Protein 4EO7 (pdb70)

B-factor: mean 15.21, std 8.87, range [3.71, 53.94]

Sequence (143 aa):
GGVVDMPERFDAFICYCPSSDIQFVQEMIRRQLEQTNYRLKLCVSDRDVLPGTCCVWSIASSELIEKRCRRMVVVVSDDYLQSKECDFQTKFALSLSSPGAHQKRLIIPIKYKAMKKKEFPSSILRFITVCDYTNPTKSSWFWTRLAKALSLLP

Solvent-accessible surface area: 8804 Å² total

Radius of gyration: 14.37 Å; Cα contacts (8 Å, |Δi|>4): 218; chains: 1; bounding box: 40×33×31 Å

GO terms:
  GO:0005515 protein binding (F, IPI)
  GO:0060090 molecular adaptor activity (F, IDA)
  GO:0034142 toll-like receptor 4 signaling pathway (P, IDA)
  GO:0034146 toll-like receptor 5 signaling pathway (P, IDA)
  GO:0034162 toll-like receptor 9 signaling pathway (P, IDA)
  GO:0005737 cytoplasm (C, IDA)
  GO:0005886 plasma membrane (C, IDA)
  GO:0009986 cell surface (C, IDA)
  GO:0038124 toll-like receptor TLR6:TLR2 signaling pathway (P, IDA)
  GO:0038172 interleukin-33-mediated signaling pathway (P, IDA)
  GO:0019897 extrinsic component of plasma membrane (C, IDA)
  GO:0031234 extrinsic component of cytoplasmic side of plasma membrane (C, IDA)
  GO:0035591 signaling adaptor activity (F, IDA)
  GO:0070498 interleukin-1-mediated signaling pathway (P, IDA)
  GO:0034158 toll-like receptor 8 signaling pathway (P, IDA)
  GO:0032731 positive regulation of interleukin-1 beta production (P, IDA)
  GO:0051607 defense response to virus (P, IDA)
  GO:0005634 nucleus (C, EXP)
  GO:0005737 cytoplasm (C, EXP)
  GO:1900227 positive regulation of NLRP3 inflammasome complex assembly (P, IMP)

Secondary structure (DSSP, 8-state):
---PPPSSEEEEEE--GGGHHHHHHHHHHHHTSSS---EEES-GGGSTTS--EE--GGGHHHHEEEEEEEE-TTGGGSHHHHHHHHHHHHSPTTHHHHHEEEEE-S--SSPPPGGGTTSPPEETT----TTHHHHHHHHHH--

Nearest PDB structures (foldseek):
  2js7-assembly1_A  TM=9.179E-01  e=2.836E-21  Homo sapiens
  7l6w-assembly1_A  TM=8.434E-01  e=1.854E-20  Homo sapiens
  2z5v-assembly1_A  TM=8.640E-01  e=4.590E-20  Homo sapiens
  8w8m-assembly1_G2  TM=8.302E-01  e=4.997E-17  Homo sapiens
  3ub3-assembly1_A-2  TM=7.192E-01  e=1.304E-05  Homo sapiens

Foldseek 3Di:
DDDDQDPAFLEEEQDDPVCVVVVLVLQVLLVPEPDDGAYEYCDCVSNPPGPYYHDDLVCHVVRYFAYEYEDAQVRVPDVSVVSVVVVLVVDDPPSNQRHYEYEYQDDHPDDDDPSCVPHDYLYCPPPVPPCSSNVVSVSSVDD

InterPro domains:
  IPR000157 Toll/interleukin-1 receptor homology (TIR) domain [PF13676] (164-278)
  IPR000157 Toll/interleukin-1 receptor homology (TIR) domain [PS50104] (159-293)
  IPR000157 Toll/interleukin-1 receptor homology (TIR) domain [SM00255] (160-296)
  IPR000488 Death domain [PF00531] (31-104)
  IPR000488 Death domain [PS50017] (32-109)
  IPR000488 Death domain [SM00005] (19-109)
  IPR011029 Death-like domain superfami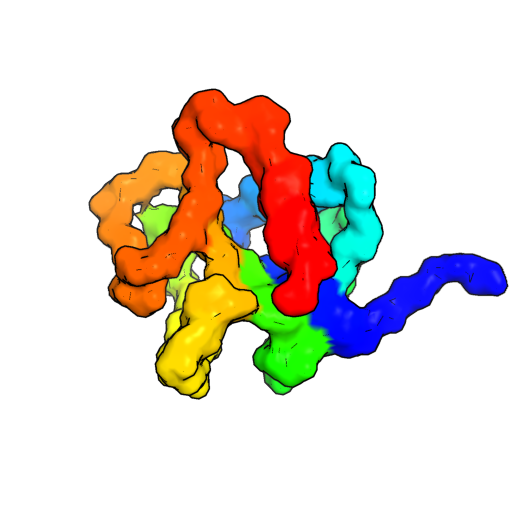ly [G3DSA:1.10.533.10] (19-127)
  IPR011029 Death-like domain superfamily [SSF47986] (7-122)
  IPR017281 Myeloid differentiation primary response protein MyD88 [PIRSF037756] (1-296)
  IPR017281 Myeloid differentiation primary response protein MyD88 [PTHR15079] (19-296)
  IPR034249 MyD88, death domain [cd08312] (29-106)
  IPR035897 Toll/interleukin-1 receptor homology (TIR) domain superfamily [G3DSA:3.40.50.10140] (160-295)
  IPR035897 Toll/interleukin-1 receptor homology (TIR) domain superfamily [SSF52200] (160-294)

Structure (mmCIF, N/CA/C/O backbone):
data_4EO7
#
_entry.id   4EO7
#
_cell.length_a   34.876
_cell.l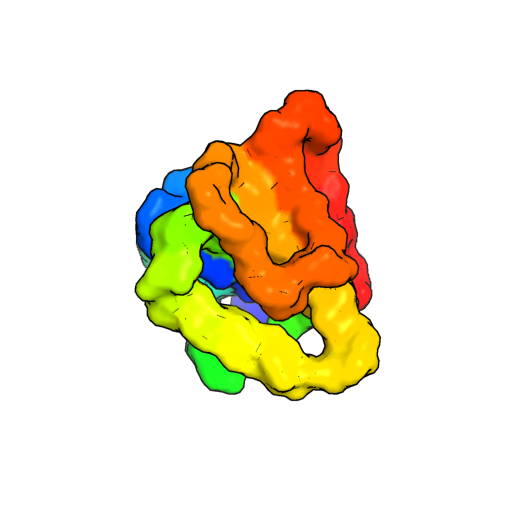ength_b   56.810
_cell.length_c   66.664
_cell.angle_alpha   90.00
_cell.angle_beta   90.00
_cell.angle_gamma   90.00
#
_symmetry.space_group_name_H-M   'P 21 21 21'
#
loop_
_entity.id
_entity.type
_entity.pdbx_description
1 polymer 'Myeloid differentiation primary response protein MyD88'
2 non-polymer 'MAGNESIUM ION'
3 water water
#
loop_
_atom_site.group_PDB
_atom_site.id
_atom_site.type_symbol
_atom_site.label_atom_id
_atom_site.label_alt_id
_atom_site.label_comp_id
_atom_site.label_asym_id
_atom_site.label_entity_id
_atom_site.label_seq_id
_atom_site.pdbx_PDB_ins_code
_atom_site.Cartn_x
_atom_site.Cartn_y
_atom_site.Cartn_z
_atom_site.occupancy
_atom_site.B_iso_or_equiv
_atom_site.auth_seq_id
_atom_site.auth_comp_id
_atom_site.auth_asym_id
_atom_site.auth_atom_id
_atom_site.pdbx_PDB_model_num
ATOM 1 N N . GLY A 1 1 ? -11.965 11.146 -4.091 0.45 15.35 153 GLY A N 1
ATOM 2 C CA . GLY A 1 1 ? -11.014 12.019 -3.433 1.00 26.82 153 GLY A CA 1
ATOM 3 C C . GLY A 1 1 ? -10.317 11.365 -2.257 0.71 21.13 153 GLY A C 1
ATOM 4 O O . GLY A 1 1 ? -10.725 10.296 -1.801 1.00 33.46 153 GLY A O 1
ATOM 5 N N . GLY A 1 2 ? -9.249 11.997 -1.780 0.66 15.38 154 GLY A N 1
ATOM 6 C CA . GLY A 1 2 ? -8.607 11.560 -0.556 0.59 12.94 154 GLY A CA 1
ATOM 7 C C . GLY A 1 2 ? -7.356 10.718 -0.661 0.91 17.71 154 GLY A C 1
ATOM 8 O O . GLY A 1 2 ? -6.774 10.555 -1.735 0.38 11.18 154 GLY A O 1
ATOM 9 N N . VAL A 1 3 ? -6.959 10.181 0.489 0.35 9.98 155 VAL A N 1
ATOM 10 C CA A VAL A 1 3 ? -5.734 9.401 0.635 0.80 26.19 155 VAL A CA 1
ATOM 11 C CA B VAL A 1 3 ? -5.745 9.392 0.591 0.20 17.91 155 VAL A CA 1
ATOM 12 C C . VAL A 1 3 ? -6.070 7.955 1.005 0.31 9.08 155 VAL A C 1
ATOM 13 O O . VAL A 1 3 ? -6.936 7.710 1.853 0.74 21.75 155 VAL A O 1
ATOM 20 N N . ASP A 1 4 ? -5.385 6.997 0.387 0.81 25.77 156 ASP A N 1
ATOM 21 C CA . ASP A 1 4 ? -5.668 5.585 0.642 1.00 21.04 156 ASP A CA 1
ATOM 22 C C . ASP A 1 4 ? -4.865 4.995 1.789 0.84 25.57 156 ASP A C 1
ATOM 23 O O . ASP A 1 4 ? -3.738 5.412 2.055 0.57 19.72 156 ASP A O 1
ATOM 28 N N . MET A 1 5 ? -5.457 4.012 2.461 1.00 24.16 157 MET A N 1
ATOM 29 C CA . MET A 1 5 ? -4.743 3.225 3.455 1.00 20.01 157 MET A CA 1
ATOM 30 C C . MET A 1 5 ? -4.121 2.006 2.776 1.00 23.61 157 MET A C 1
ATOM 31 O O . MET A 1 5 ? -4.831 1.177 2.208 0.64 15.80 157 MET A O 1
ATOM 36 N N . PRO A 1 6 ? -2.785 1.906 2.820 0.71 15.44 158 PRO A N 1
ATOM 37 C CA . PRO A 1 6 ? -2.028 0.841 2.150 1.00 16.29 158 PRO A CA 1
ATOM 38 C C . PRO A 1 6 ? -2.341 -0.569 2.643 0.49 10.66 158 PRO A C 1
ATOM 39 O O . PRO A 1 6 ? -2.703 -0.772 3.806 1.00 26.88 158 PRO A O 1
ATOM 43 N N . GLU A 1 7 ? -2.182 -1.526 1.733 1.00 21.72 159 GLU A N 1
ATOM 44 C CA . GLU A 1 7 ? -2.363 -2.943 2.007 1.00 36.27 159 GLU A CA 1
ATOM 45 C C . GLU A 1 7 ? -0.997 -3.568 2.225 0.29 16.13 159 GLU A C 1
ATOM 46 O O . GLU A 1 7 ? -0.847 -4.544 2.964 1.00 29.53 159 GLU A O 1
ATOM 52 N N . ARG A 1 8 ? -0.004 -2.996 1.550 1.00 19.38 160 ARG A N 1
ATOM 53 C CA . ARG A 1 8 ? 1.364 -3.483 1.598 1.00 18.64 160 ARG A CA 1
ATOM 54 C C . ARG A 1 8 ? 2.272 -2.307 1.899 1.00 14.56 160 ARG A C 1
ATOM 55 O O . ARG A 1 8 ? 2.003 -1.185 1.464 0.79 15.76 160 ARG A O 1
ATOM 63 N N . PHE A 1 9 ? 3.349 -2.563 2.632 1.00 10.18 161 PHE A N 1
ATOM 64 C CA . PHE A 1 9 ? 4.205 -1.486 3.108 1.00 10.04 161 PHE A CA 1
ATOM 65 C C . PHE A 1 9 ? 5.649 -1.653 2.685 0.80 9.12 161 PHE A C 1
ATOM 66 O O . PHE A 1 9 ? 6.146 -2.774 2.535 0.89 10.54 161 PHE A O 1
ATOM 74 N N . ASP A 1 10 ? 6.327 -0.525 2.513 1.00 8.60 162 ASP A N 1
ATOM 75 C CA . ASP A 1 10 ? 7.756 -0.541 2.267 1.00 7.96 162 ASP A CA 1
ATOM 76 C C . ASP A 1 10 ? 8.480 -1.101 3.487 1.00 7.44 162 ASP A C 1
ATOM 77 O O . ASP A 1 10 ? 9.367 -1.945 3.353 1.00 7.93 162 ASP A O 1
ATOM 82 N N . ALA A 1 11 ? 8.094 -0.653 4.679 1.00 6.59 163 ALA A N 1
ATOM 83 C CA . ALA A 1 11 ? 8.748 -1.141 5.892 1.00 8.52 163 ALA A CA 1
ATOM 84 C C . ALA A 1 11 ? 7.895 -1.043 7.144 1.00 7.83 163 ALA A C 1
ATOM 85 O O . ALA A 1 11 ? 7.057 -0.147 7.279 1.00 8.96 163 ALA A O 1
ATOM 87 N N . PHE A 1 12 ? 8.120 -1.999 8.043 1.00 7.23 164 PHE A N 1
ATOM 88 C CA . PHE A 1 12 ? 7.726 -1.910 9.440 1.00 6.11 164 PHE A CA 1
ATOM 89 C C . PHE A 1 12 ? 8.898 -1.303 10.212 1.00 6.35 164 PHE A C 1
ATOM 90 O O . PHE A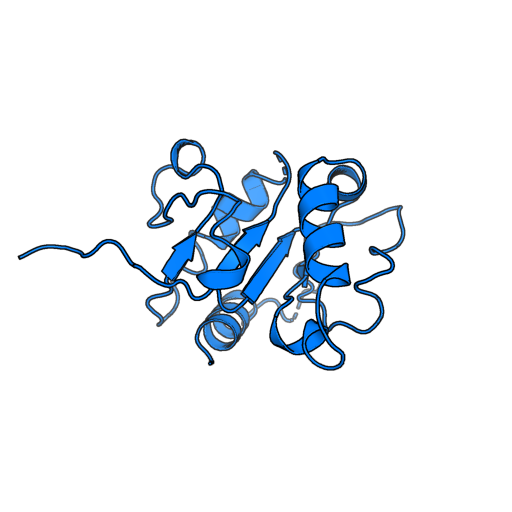 1 12 ? 10.061 -1.645 9.961 1.00 7.62 164 PHE A O 1
ATOM 98 N N . ILE A 1 13 ? 8.600 -0.403 11.142 1.00 6.51 165 ILE A N 1
ATOM 99 C CA . ILE A 1 13 ? 9.636 0.190 11.982 1.00 6.21 165 ILE A CA 1
ATOM 100 C C . ILE A 1 13 ? 9.567 -0.448 13.352 0.85 4.71 165 ILE A C 1
ATOM 101 O O . ILE A 1 13 ? 8.592 -0.266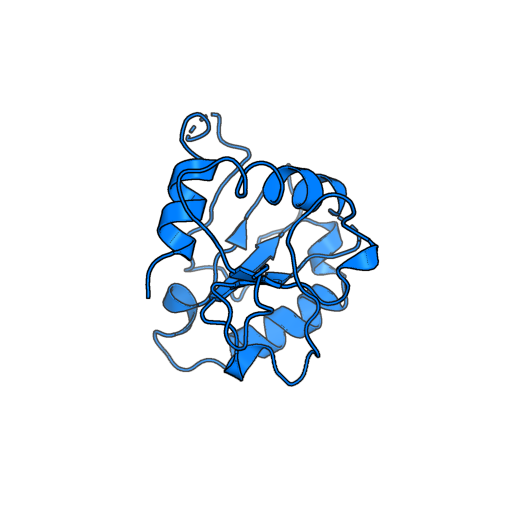 14.091 1.00 6.63 165 ILE A O 1
ATOM 106 N N . CYS A 1 14 ? 10.601 -1.219 13.672 1.00 6.19 166 CYS A N 1
ATOM 107 C CA . CYS A 1 14 ? 10.671 -1.930 14.938 1.00 5.05 166 CYS A CA 1
ATOM 108 C C . CYS A 1 14 ? 11.534 -1.156 15.921 1.00 5.31 166 CYS A C 1
ATOM 109 O O . CYS A 1 14 ? 12.706 -0.887 15.653 0.83 4.92 166 CYS A O 1
ATOM 112 N N . TYR A 1 15 ? 10.948 -0.789 17.053 1.00 5.20 167 TYR A N 1
ATOM 113 C CA . TYR A 1 15 ? 11.647 0.020 18.039 1.00 5.42 167 TYR A CA 1
ATOM 114 C C . TYR A 1 15 ? 11.022 -0.147 19.414 1.00 6.44 167 TYR A C 1
ATOM 115 O O . TYR A 1 15 ? 9.834 -0.454 19.523 1.00 7.17 167 TYR A O 1
ATOM 124 N N . CYS A 1 16 ? 11.812 0.065 20.459 1.00 7.85 168 CYS A N 1
ATOM 125 C CA . CYS A 1 16 ? 11.279 0.030 21.821 1.00 9.84 168 CYS A CA 1
ATOM 126 C C . CYS A 1 16 ? 10.956 1.456 22.271 1.00 9.58 168 CYS A C 1
ATOM 127 O O . CYS A 1 16 ? 11.494 2.423 21.718 1.00 7.95 168 CYS A O 1
ATOM 130 N N . PRO A 1 17 ? 10.050 1.607 23.250 1.00 7.70 169 PRO A N 1
ATOM 131 C CA . PRO A 1 17 ? 9.609 2.944 23.662 0.86 5.99 169 PRO A CA 1
ATOM 132 C C . PRO A 1 17 ? 10.738 3.889 24.081 0.86 6.91 169 PRO A C 1
ATOM 133 O O . PRO A 1 17 ? 10.601 5.099 23.891 0.83 7.20 169 PRO A O 1
ATOM 137 N N . SER A 1 18 ? 11.838 3.356 24.602 1.00 7.18 170 SER A N 1
ATOM 138 C CA B SER A 1 18 ? 12.986 4.175 24.997 0.41 16.78 170 SER A CA 1
ATOM 139 C CA C SER A 1 18 ? 12.967 4.192 25.004 0.59 6.62 170 SER A CA 1
ATOM 140 C C . SER A 1 18 ? 13.538 4.997 23.834 1.00 6.59 170 SER A C 1
ATOM 141 O O . SER A 1 18 ? 14.160 6.039 24.037 1.00 8.84 170 SER A O 1
ATOM 146 N N . ASP A 1 19 ? 13.327 4.505 22.617 1.00 5.84 171 ASP A N 1
ATOM 147 C CA . ASP A 1 19 ? 13.862 5.139 21.415 1.00 6.38 171 ASP A CA 1
ATOM 148 C C . ASP A 1 19 ? 12.818 5.872 20.580 0.76 4.32 171 ASP A C 1
ATOM 149 O O . ASP A 1 19 ? 13.059 6.180 19.413 1.00 5.77 171 ASP A O 1
ATOM 154 N N . ILE A 1 20 ? 11.674 6.184 21.180 0.89 4.57 172 ILE A N 1
ATOM 155 C CA . ILE A 1 20 ? 10.592 6.823 20.433 1.00 5.06 172 ILE A CA 1
ATOM 156 C C . ILE A 1 20 ? 10.965 8.194 19.861 0.81 4.22 172 ILE A C 1
ATOM 157 O O . ILE A 1 20 ? 10.520 8.539 18.763 1.00 6.10 172 ILE A O 1
ATOM 162 N N . GLN A 1 21 ? 11.781 8.970 20.575 1.00 6.15 173 GLN A N 1
ATOM 163 C CA . GLN A 1 21 ? 12.151 10.289 20.068 1.00 5.63 173 GLN A CA 1
ATOM 164 C C . GLN A 1 21 ? 12.950 10.171 18.774 1.00 6.30 173 GLN A C 1
ATOM 165 O O . GLN A 1 21 ? 12.739 10.949 17.842 1.00 6.15 173 GLN A O 1
ATOM 171 N N . PHE A 1 22 ? 13.833 9.183 18.677 1.00 5.43 174 PHE A N 1
ATOM 172 C CA . PHE A 1 22 ? 14.525 8.981 17.410 1.00 4.81 174 PHE A CA 1
ATOM 173 C C . PHE A 1 22 ? 13.550 8.642 16.282 1.00 4.64 174 PHE A C 1
ATOM 174 O O . PHE A 1 22 ? 13.672 9.153 15.165 1.00 6.58 174 PHE A O 1
ATOM 182 N N . VAL A 1 23 ? 12.596 7.765 16.571 1.00 6.31 175 VAL A N 1
ATOM 183 C CA . VAL A 1 23 ? 11.638 7.335 15.563 1.00 7.10 175 VAL A CA 1
ATOM 184 C C . VAL A 1 23 ? 10.777 8.511 15.097 0.84 4.31 175 VAL A C 1
ATOM 185 O O . VAL A 1 23 ? 10.482 8.648 13.912 1.00 6.66 175 VAL A O 1
ATOM 189 N N . GLN A 1 24 ? 10.404 9.383 16.027 1.00 5.77 176 GLN A N 1
ATOM 190 C CA . GLN A 1 24 ? 9.652 10.579 15.660 1.00 6.81 176 GLN A CA 1
ATOM 191 C C . GLN A 1 24 ? 10.447 11.478 14.710 1.00 6.94 176 GLN A C 1
ATOM 192 O O . GLN A 1 24 ? 9.897 11.985 13.725 1.00 7.99 176 GLN A O 1
ATOM 198 N N . GLU A 1 25 ? 11.732 11.655 14.995 1.00 5.80 177 GLU A N 1
ATOM 199 C CA . GLU A 1 25 ? 12.619 12.419 14.121 1.00 7.58 177 GLU A CA 1
ATOM 200 C C . GLU A 1 25 ? 12.764 11.744 12.763 1.00 5.85 177 GLU A C 1
ATOM 201 O O . GLU A 1 25 ? 12.661 12.399 11.725 1.00 7.58 177 GLU A O 1
ATOM 207 N N . MET A 1 26 ? 12.994 10.433 12.775 1.00 5.82 178 MET A N 1
ATOM 208 C CA . MET A 1 26 ? 13.146 9.668 11.544 1.00 4.95 178 MET A CA 1
ATOM 209 C C . MET A 1 26 ? 11.939 9.777 10.624 1.00 5.62 178 MET A C 1
ATOM 210 O O . MET A 1 26 ? 12.087 10.027 9.425 1.00 6.39 178 MET A O 1
ATOM 215 N N . ILE A 1 27 ? 10.747 9.582 11.178 1.00 7.52 179 ILE A N 1
ATOM 216 C CA . ILE A 1 27 ? 9.548 9.601 10.352 1.00 8.90 179 ILE A CA 1
ATOM 217 C C . ILE A 1 27 ? 9.331 10.963 9.720 0.91 6.69 179 ILE A C 1
ATOM 218 O O . ILE A 1 27 ? 9.003 11.060 8.537 1.00 9.48 179 ILE A O 1
ATOM 225 N N . ARG A 1 28 ? 9.518 12.029 10.488 1.00 7.41 180 ARG A N 1
ATOM 226 C CA A ARG A 1 28 ? 9.359 13.357 9.911 0.51 10.50 180 ARG A CA 1
ATOM 227 C CA B ARG A 1 28 ? 9.366 13.359 9.924 0.49 7.08 180 ARG A CA 1
ATOM 228 C C . ARG A 1 28 ? 10.373 13.595 8.801 1.00 8.58 180 ARG A C 1
ATOM 229 O O . ARG A 1 28 ? 10.026 14.117 7.743 1.00 11.46 180 ARG A O 1
ATOM 244 N N . GLN A 1 29 ? 11.622 13.202 9.035 1.00 7.66 181 GLN A N 1
ATOM 245 C CA . GLN A 1 29 ? 12.660 13.411 8.035 1.00 8.18 181 GLN A CA 1
ATOM 246 C C . GLN A 1 29 ? 12.417 12.595 6.769 1.00 7.83 181 GLN A C 1
ATOM 247 O O . GLN A 1 29 ? 12.624 13.087 5.663 0.90 9.14 181 GLN A O 1
ATOM 253 N N . LEU A 1 30 ? 11.955 11.360 6.933 1.00 8.58 182 LEU A N 1
ATOM 254 C CA . LEU A 1 30 ? 11.671 10.500 5.790 1.00 9.49 182 LEU A CA 1
ATOM 255 C C . LEU A 1 30 ? 10.490 11.033 4.992 1.00 11.83 182 LEU A C 1
ATOM 256 O O . LEU A 1 30 ? 10.442 10.898 3.771 1.00 11.35 182 LEU A O 1
ATOM 261 N N . GLU A 1 31 ? 9.536 11.644 5.688 1.00 10.63 183 GLU A N 1
ATOM 262 C CA . GLU A 1 31 ? 8.415 12.274 5.009 1.00 13.26 183 GLU A CA 1
ATOM 263 C C . GLU A 1 31 ? 8.854 13.535 4.260 1.00 13.93 183 GLU A C 1
ATOM 264 O O . GLU A 1 31 ? 8.198 13.945 3.309 1.00 25.69 183 GLU A O 1
ATOM 270 N N . GLN A 1 32 ? 9.982 14.121 4.658 1.00 10.34 184 GLN A N 1
ATOM 271 C CA . GLN A 1 32 ? 10.548 15.276 3.959 1.00 14.00 184 GLN A CA 1
ATOM 272 C C . GLN A 1 32 ? 11.653 14.860 2.991 1.00 20.04 184 GLN A C 1
ATOM 273 O O . GLN A 1 32 ? 12.697 15.514 2.901 1.00 24.50 184 GLN A O 1
ATOM 279 N N . THR A 1 33 ? 11.430 13.753 2.293 1.00 10.16 185 THR A N 1
ATOM 280 C CA . THR A 1 33 ? 12.265 13.366 1.165 1.00 10.51 185 THR A CA 1
ATOM 281 C C . THR A 1 33 ? 11.386 13.261 -0.081 1.00 10.96 185 THR A C 1
ATOM 282 O O . THR A 1 33 ? 10.155 13.290 0.012 1.00 9.72 185 THR A O 1
ATOM 286 N N . ASN A 1 34 ? 12.016 13.130 -1.243 1.00 10.06 186 ASN A N 1
ATOM 287 C CA . ASN A 1 34 ? 11.277 13.045 -2.502 1.00 8.30 186 ASN A CA 1
ATOM 288 C C . ASN A 1 34 ? 10.771 11.620 -2.765 0.85 6.55 186 ASN A C 1
ATOM 289 O O . ASN A 1 34 ? 10.982 11.059 -3.839 1.00 9.66 186 ASN A O 1
ATOM 294 N N . TYR A 1 35 ? 10.091 11.049 -1.769 0.78 7.27 187 TYR A N 1
ATOM 295 C CA . TYR A 1 35 ? 9.488 9.720 -1.865 1.00 10.94 187 TYR A CA 1
ATOM 296 C C . TYR A 1 35 ? 8.190 9.703 -1.070 0.88 10.04 187 TYR A C 1
ATOM 297 O O . TYR A 1 35 ? 8.047 10.456 -0.108 0.92 11.14 187 TYR A O 1
ATOM 306 N N . ARG A 1 36 ? 7.255 8.842 -1.464 1.00 10.11 188 ARG A N 1
ATOM 307 C CA . ARG A 1 36 ? 6.023 8.635 -0.699 1.00 11.49 188 ARG A CA 1
ATOM 308 C C . ARG A 1 36 ? 6.047 7.250 -0.068 1.00 12.36 188 ARG A C 1
ATOM 309 O O . ARG A 1 36 ? 5.382 6.319 -0.534 1.00 17.39 188 ARG A O 1
ATOM 317 N N . LEU A 1 37 ? 6.800 7.130 1.014 1.00 8.47 189 LEU A N 1
ATOM 318 C CA . LEU A 1 37 ? 6.994 5.839 1.658 1.00 6.88 189 LEU A CA 1
ATOM 319 C C . LEU A 1 37 ? 5.746 5.376 2.388 1.00 11.66 189 LEU A C 1
ATOM 320 O O . LEU A 1 37 ? 4.988 6.189 2.933 0.88 10.04 189 LEU A O 1
ATOM 325 N N . LYS A 1 38 ? 5.531 4.065 2.370 1.00 8.54 190 LYS A N 1
ATOM 326 C CA . LYS A 1 38 ? 4.435 3.449 3.094 1.00 8.81 190 LYS A CA 1
ATOM 327 C C . LYS A 1 38 ? 5.036 2.743 4.297 1.00 8.70 190 LYS A C 1
ATOM 328 O O . LYS A 1 38 ? 5.657 1.678 4.174 1.00 9.75 190 LYS A O 1
ATOM 334 N N . LEU A 1 39 ? 4.887 3.364 5.460 1.00 7.73 191 LEU A N 1
ATOM 335 C CA . LEU A 1 39 ? 5.549 2.892 6.667 1.00 7.48 191 LEU A CA 1
ATOM 336 C C . LEU A 1 39 ? 4.524 2.476 7.698 1.00 7.81 191 LEU A C 1
ATOM 337 O O . LEU A 1 39 ? 3.462 3.090 7.818 0.89 8.01 191 LEU A O 1
ATOM 342 N N . CYS A 1 40 ? 4.846 1.438 8.460 1.00 6.73 192 CYS A N 1
ATOM 343 C CA . CYS A 1 40 ? 3.944 1.007 9.514 1.00 7.25 192 CYS A CA 1
ATOM 344 C C . CYS A 1 40 ? 4.669 0.712 10.817 1.00 6.22 192 CYS A C 1
ATOM 345 O O . CYS A 1 40 ? 5.890 0.503 10.839 1.00 7.46 192 CYS A O 1
ATOM 348 N N . VAL A 1 41 ? 3.894 0.744 11.895 1.00 8.80 193 VAL A N 1
ATOM 349 C CA . VAL A 1 41 ? 4.367 0.476 13.246 1.00 9.54 193 VAL A CA 1
ATOM 350 C C . VAL A 1 41 ? 3.266 -0.290 13.968 0.86 7.52 193 VAL A C 1
ATOM 351 O O . VAL A 1 41 ? 2.152 -0.414 13.455 1.00 10.43 193 VAL A O 1
ATOM 355 N N . SER A 1 42 ? 3.556 -0.786 15.166 1.00 9.09 194 SER A N 1
ATOM 356 C CA . SER A 1 42 ? 2.537 -1.488 15.934 1.00 9.05 194 SER A CA 1
ATOM 357 C C . SER A 1 42 ? 1.385 -0.564 16.336 0.83 9.48 194 SER A C 1
ATOM 358 O O . SER A 1 42 ? 0.222 -0.979 16.355 0.91 14.54 194 SER A O 1
ATOM 361 N N . ASP A 1 43 ? 1.715 0.686 16.655 0.87 10.25 195 ASP A N 1
ATOM 362 C CA . ASP A 1 43 ? 0.726 1.643 17.143 1.00 12.87 195 ASP A CA 1
ATOM 363 C C . ASP A 1 43 ? 1.021 3.061 16.676 1.00 12.45 195 ASP A C 1
ATOM 364 O O . ASP A 1 43 ? 1.905 3.737 17.206 1.00 14.58 195 ASP A O 1
ATOM 369 N N . ARG A 1 44 ? 0.255 3.519 15.692 1.00 13.27 196 ARG A N 1
ATOM 370 C CA . ARG A 1 44 ? 0.472 4.834 15.111 0.86 12.31 196 ARG A CA 1
ATOM 371 C C . ARG A 1 44 ? 0.132 5.956 16.093 0.82 10.43 196 ARG A C 1
ATOM 372 O O . ARG A 1 44 ? 0.608 7.078 15.927 1.00 14.05 196 ARG A O 1
ATOM 380 N N . ASP A 1 45 ? -0.685 5.654 17.102 1.00 11.76 197 ASP A N 1
ATOM 381 C CA . ASP A 1 45 ? -1.199 6.680 18.013 0.88 13.76 197 ASP A CA 1
ATOM 382 C C . ASP A 1 45 ? -0.101 7.412 18.783 0.64 9.32 197 ASP A C 1
ATOM 383 O O . ASP A 1 45 ? -0.268 8.577 19.157 1.00 19.02 197 ASP A O 1
ATOM 388 N N . VAL A 1 46 ? 1.016 6.733 19.022 1.00 11.65 198 VAL A N 1
ATOM 389 C CA . VAL A 1 46 ? 2.103 7.340 19.788 1.00 13.01 198 VAL A CA 1
ATOM 390 C C . VAL A 1 46 ? 3.077 8.106 18.901 1.00 10.87 198 VAL A C 1
ATOM 391 O O . VAL A 1 46 ? 4.076 8.634 19.387 0.88 12.13 198 VAL A O 1
ATOM 395 N N . LEU A 1 47 ? 2.770 8.182 17.607 1.00 12.96 199 LEU A N 1
ATOM 396 C CA . LEU A 1 47 ? 3.563 8.977 16.670 1.00 10.45 199 LEU A CA 1
ATOM 397 C C . LEU A 1 47 ? 2.695 10.038 15.985 0.78 9.66 199 LEU A C 1
ATOM 398 O O . LEU A 1 47 ? 2.481 9.993 14.772 1.00 16.59 199 LEU A O 1
ATOM 403 N N . PRO A 1 48 ? 2.207 11.018 16.758 0.81 10.22 200 PRO A N 1
ATOM 404 C CA . PRO A 1 48 ? 1.282 12.003 16.184 1.00 15.44 200 PRO A CA 1
ATOM 405 C C . PRO A 1 48 ? 1.941 12.913 15.148 1.00 13.25 200 PRO A C 1
ATOM 406 O O . PRO A 1 48 ? 3.157 13.131 15.181 0.65 11.64 200 PRO A O 1
ATOM 410 N N . GLY A 1 49 ? 1.143 13.437 14.226 0.95 19.17 201 GLY A N 1
ATOM 411 C CA . GLY A 1 49 ? 1.666 14.334 13.213 0.76 16.70 201 GLY A CA 1
ATOM 412 C C . GLY A 1 49 ? 2.419 13.627 12.099 1.00 19.55 201 GLY A C 1
ATOM 413 O O . GLY A 1 49 ? 3.087 14.278 11.294 1.00 23.70 201 GLY A O 1
ATOM 414 N N . THR A 1 50 ? 2.323 12.300 12.052 1.00 15.42 202 THR A N 1
ATOM 415 C CA . THR A 1 50 ? 2.955 11.541 10.975 1.00 16.07 202 THR A CA 1
ATOM 416 C C . THR A 1 50 ? 1.948 10.753 10.146 1.00 16.18 202 THR A C 1
ATOM 417 O O . THR A 1 50 ? 0.786 10.601 10.530 1.00 25.08 202 THR A O 1
ATOM 421 N N A CYS A 1 51 ? 2.422 10.238 9.017 0.56 20.47 203 CYS A N 1
ATOM 422 N N B CYS A 1 51 ? 2.421 10.244 9.014 0.44 13.23 203 CYS A N 1
ATOM 423 C CA A CYS A 1 51 ? 1.593 9.515 8.064 0.56 25.27 203 CYS A CA 1
ATOM 424 C CA B CYS A 1 51 ? 1.593 9.515 8.061 0.44 22.40 203 CYS A CA 1
ATOM 425 C C A CYS A 1 51 ? 1.723 8.003 8.213 0.56 14.17 203 CYS A C 1
ATOM 426 C C B CYS A 1 51 ? 1.720 8.003 8.215 0.44 13.38 203 CYS A C 1
ATOM 427 O O A CYS A 1 51 ? 1.309 7.253 7.329 0.56 22.67 203 CYS A O 1
ATOM 428 O O B CYS A 1 51 ? 1.302 7.252 7.333 0.44 22.06 203 CYS A O 1
ATOM 433 N N . VAL A 1 52 ? 2.294 7.556 9.326 1.00 11.27 204 VAL A N 1
ATOM 434 C CA . VAL A 1 52 ? 2.486 6.118 9.545 1.00 11.61 204 VAL A CA 1
ATOM 435 C C . VAL A 1 52 ? 1.174 5.386 9.797 1.00 11.52 204 VAL A C 1
ATOM 436 O O . VAL A 1 52 ? 0.176 5.990 10.205 1.00 12.87 204 VAL A O 1
ATOM 440 N N . TRP A 1 53 ? 1.192 4.080 9.557 1.00 9.92 205 TRP A N 1
ATOM 441 C CA . TRP A 1 53 ? 0.008 3.243 9.699 1.00 10.57 205 TRP A CA 1
ATOM 442 C C . TRP A 1 53 ? 0.240 2.173 10.758 1.00 11.58 205 TRP A C 1
ATOM 443 O O . TRP A 1 53 ? 1.370 1.747 10.979 0.91 13.16 205 TRP A O 1
ATOM 454 N N . SER A 1 54 ? -0.823 1.743 11.424 1.00 13.64 206 SER A N 1
ATOM 455 C CA . SER A 1 54 ? -0.708 0.644 12.375 1.00 12.14 206 SER A CA 1
ATOM 456 C C . SER A 1 54 ? -0.800 -0.681 11.639 0.65 8.91 206 SER A C 1
ATOM 457 O O . SER A 1 54 ? -1.469 -0.778 10.609 1.00 17.33 206 SER A O 1
ATOM 460 N N . ILE A 1 55 ? -0.138 -1.703 12.168 1.00 11.75 207 ILE A N 1
ATOM 461 C CA . ILE A 1 55 ? -0.262 -3.041 11.600 0.97 12.01 207 ILE A CA 1
ATOM 462 C C . ILE A 1 55 ? -0.258 -4.114 12.687 1.00 10.37 207 ILE A C 1
ATOM 463 O O . ILE A 1 55 ? 0.487 -4.025 13.669 1.00 15.05 207 ILE A O 1
ATOM 468 N N . ALA A 1 56 ? -1.123 -5.110 12.522 1.00 17.64 208 ALA A N 1
ATOM 469 C CA . ALA A 1 56 ? -1.144 -6.268 13.408 1.00 23.68 208 ALA A CA 1
ATOM 470 C C . ALA A 1 56 ? 0.144 -7.063 13.227 1.00 14.88 208 ALA A C 1
ATOM 471 O O . ALA A 1 56 ? 0.614 -7.241 12.102 1.00 16.09 208 ALA A O 1
ATOM 473 N N . SER A 1 57 ? 0.699 -7.543 14.334 1.00 19.18 209 SER A N 1
ATOM 474 C CA A SER A 1 57 ? 1.976 -8.258 14.336 0.78 23.95 209 SER A CA 1
ATOM 475 C CA B SER A 1 57 ? 1.989 -8.224 14.302 0.22 14.50 209 SER A CA 1
ATOM 476 C C . SER A 1 57 ? 1.997 -9.445 13.380 1.00 17.62 209 SER A C 1
ATOM 477 O O . SER A 1 57 ? 2.983 -9.681 12.677 1.00 16.68 209 SER A O 1
ATOM 482 N N . GLU A 1 58 ? 0.901 -10.200 13.360 0.97 20.09 210 GLU A N 1
ATOM 483 C CA . GLU A 1 58 ? 0.833 -11.411 12.543 1.00 17.35 210 GLU A CA 1
ATOM 484 C C . GLU A 1 58 ? 0.869 -11.134 11.035 1.00 12.43 210 GLU A C 1
ATOM 485 O O . GLU A 1 58 ? 1.030 -12.059 10.241 0.86 15.02 210 GLU A O 1
ATOM 491 N N . LEU A 1 59 ? 0.728 -9.865 10.649 1.00 12.89 211 LEU A N 1
ATOM 492 C CA . LEU A 1 59 ? 0.692 -9.473 9.239 1.00 11.42 211 LEU A CA 1
ATOM 493 C C . LEU A 1 59 ? 2.013 -8.898 8.731 0.90 10.67 211 LEU A C 1
ATOM 494 O O . LEU A 1 59 ? 2.170 -8.663 7.533 0.75 10.89 211 LEU A O 1
ATOM 499 N N . ILE A 1 60 ? 2.952 -8.659 9.640 1.00 11.52 212 ILE A N 1
ATOM 500 C CA . ILE A 1 60 ? 4.174 -7.934 9.303 1.00 10.89 212 ILE A CA 1
ATOM 501 C C . ILE A 1 60 ? 5.036 -8.620 8.234 1.00 12.66 212 ILE A C 1
ATOM 502 O O . ILE A 1 60 ? 5.388 -7.993 7.234 0.84 12.59 212 ILE A O 1
ATOM 507 N N . GLU A 1 61 ? 5.367 -9.894 8.429 1.00 13.67 213 GLU A N 1
ATOM 508 C CA . GLU A 1 61 ? 6.220 -10.597 7.471 1.00 14.79 213 GLU A CA 1
ATOM 509 C C . GLU A 1 61 ? 5.566 -10.667 6.093 0.71 11.19 213 GLU A C 1
ATOM 510 O O . GLU A 1 61 ? 6.241 -10.544 5.072 1.00 14.61 213 GLU A O 1
ATOM 516 N N . LYS A 1 62 ? 4.252 -10.859 6.065 1.00 12.14 214 LYS A N 1
ATOM 517 C CA . LYS A 1 62 ? 3.543 -10.980 4.794 1.00 11.42 214 LYS A CA 1
ATOM 518 C C . LYS A 1 62 ? 3.342 -9.653 4.070 1.00 12.11 214 LYS A C 1
ATOM 519 O O . LYS A 1 62 ? 3.275 -9.628 2.842 0.91 19.36 214 LYS A O 1
ATOM 525 N N . ARG A 1 63 ? 3.238 -8.554 4.817 1.00 11.76 215 ARG A N 1
ATOM 526 C CA . ARG A 1 63 ? 2.820 -7.290 4.213 1.00 10.60 215 ARG A CA 1
ATOM 527 C C . ARG A 1 63 ? 3.908 -6.233 4.137 1.00 10.94 215 ARG A C 1
ATOM 528 O O . ARG A 1 63 ? 3.713 -5.204 3.495 0.87 10.44 215 ARG A O 1
ATOM 536 N N . CYS A 1 64 ? 5.050 -6.481 4.773 1.00 8.83 216 CYS A N 1
ATOM 537 C CA . CYS A 1 64 ? 6.137 -5.496 4.775 1.00 9.45 216 CYS A CA 1
ATOM 538 C C . CYS A 1 64 ? 7.355 -6.033 4.039 1.00 11.78 216 CYS A C 1
ATOM 539 O O . CYS A 1 64 ? 7.822 -7.143 4.311 1.00 13.15 216 CYS A O 1
ATOM 542 N N . ARG A 1 65 ? 7.878 -5.252 3.102 1.00 7.71 217 ARG A N 1
ATOM 543 C CA . ARG A 1 65 ? 9.038 -5.705 2.351 1.00 11.14 217 ARG A CA 1
ATOM 544 C C . ARG A 1 65 ? 10.265 -5.768 3.249 0.80 7.88 217 ARG A C 1
ATOM 545 O O . ARG A 1 65 ? 11.032 -6.731 3.197 1.00 12.07 217 ARG A O 1
ATOM 553 N N . ARG A 1 66 ? 10.433 -4.751 4.090 1.00 7.28 218 ARG A N 1
ATOM 554 C CA . ARG A 1 66 ? 11.591 -4.675 4.970 1.00 6.69 218 ARG A CA 1
ATOM 555 C C . ARG A 1 66 ? 11.216 -4.303 6.388 1.00 7.89 218 ARG A C 1
ATOM 556 O O . ARG A 1 66 ? 10.097 -3.851 6.655 1.00 8.49 218 ARG A O 1
ATOM 564 N N . MET A 1 67 ? 12.171 -4.490 7.289 0.76 5.25 219 MET A N 1
ATOM 565 C CA . MET A 1 67 ? 12.009 -4.064 8.663 1.00 5.93 219 MET A CA 1
ATOM 566 C C . MET A 1 67 ? 13.162 -3.142 9.018 1.00 5.46 219 MET A C 1
ATOM 567 O O . MET A 1 67 ? 14.335 -3.533 8.930 1.00 7.57 219 MET A O 1
ATOM 572 N N . VAL A 1 68 ? 12.826 -1.909 9.384 1.00 6.46 220 VAL A N 1
ATOM 573 C CA . VAL A 1 68 ? 13.785 -0.982 9.968 1.00 5.60 220 VAL A CA 1
ATOM 574 C C . VAL A 1 68 ? 13.906 -1.344 11.447 0.73 5.18 220 VAL A C 1
ATOM 575 O O . VAL A 1 68 ? 12.898 -1.524 12.141 0.82 7.41 220 VAL A O 1
ATOM 579 N N . VAL A 1 69 ? 15.137 -1.492 11.926 1.00 5.87 221 VAL A N 1
ATOM 580 C CA . VAL A 1 69 ? 15.357 -1.913 13.305 1.00 5.95 221 VAL A CA 1
ATOM 581 C C . VAL A 1 69 ? 16.142 -0.830 14.027 0.83 3.95 221 VAL A C 1
ATOM 582 O O . VAL A 1 69 ? 17.304 -0.575 13.694 0.79 3.71 221 VAL A O 1
ATOM 586 N N . VAL A 1 70 ? 15.513 -0.183 15.005 1.00 4.66 222 VAL A N 1
ATOM 587 C CA . VAL A 1 70 ? 16.196 0.860 15.764 1.00 5.65 222 VAL A CA 1
ATOM 588 C C . VAL A 1 70 ? 16.947 0.221 16.929 1.00 5.28 222 VAL A C 1
ATOM 589 O O . VAL A 1 70 ? 16.336 -0.282 17.880 1.00 6.39 222 VAL A O 1
ATOM 593 N N . VAL A 1 71 ? 18.276 0.223 16.839 1.00 4.53 223 VAL A N 1
ATOM 594 C CA . VAL A 1 71 ? 19.118 -0.473 17.808 1.00 5.33 223 VAL A CA 1
ATOM 595 C C . VAL A 1 71 ? 19.718 0.498 18.820 1.00 6.47 223 VAL A C 1
ATOM 596 O O . VAL A 1 71 ? 20.225 1.563 18.465 0.96 9.38 223 VAL A O 1
ATOM 600 N N . SER A 1 72 ? 19.647 0.101 20.085 1.00 5.87 224 SER A N 1
ATOM 601 C CA . SER A 1 72 ? 20.238 0.814 21.211 1.00 6.82 224 SER A CA 1
ATOM 602 C C . SER A 1 72 ? 20.462 -0.227 22.298 0.87 5.72 224 SER A C 1
ATOM 603 O O . SER A 1 72 ? 19.990 -1.369 22.184 0.85 5.72 224 SER A O 1
ATOM 606 N N . ASP A 1 73 ? 21.161 0.160 23.362 1.00 6.75 225 ASP A N 1
ATOM 607 C CA . ASP A 1 73 ? 21.334 -0.723 24.509 1.00 7.77 225 ASP A CA 1
ATOM 608 C C . ASP A 1 73 ? 19.970 -1.134 25.085 0.83 7.78 225 ASP A C 1
ATOM 609 O O . ASP A 1 73 ? 19.745 -2.309 25.385 1.00 9.23 225 ASP A O 1
ATOM 614 N N . ASP A 1 74 ? 19.058 -0.171 25.214 1.00 8.56 226 ASP A N 1
ATOM 615 C CA . ASP A 1 74 ? 17.731 -0.437 25.769 1.00 7.91 226 ASP A CA 1
ATOM 616 C C . ASP A 1 74 ? 16.956 -1.409 24.897 0.84 7.44 226 ASP A C 1
ATOM 617 O O . ASP A 1 74 ? 16.251 -2.280 25.402 0.81 8.43 226 ASP A O 1
ATOM 622 N N . TYR A 1 75 ? 17.085 -1.250 23.588 1.00 6.94 227 TYR A N 1
ATOM 623 C CA . TYR A 1 75 ? 16.412 -2.127 22.641 1.00 5.80 227 TYR A CA 1
ATOM 624 C C . TYR A 1 75 ? 16.738 -3.597 22.869 0.87 6.82 227 TYR A C 1
ATOM 625 O O . TYR A 1 75 ? 15.855 -4.443 22.758 1.00 8.06 227 TYR A O 1
ATOM 634 N N . LEU A 1 76 ? 17.993 -3.895 23.198 1.00 8.18 228 LEU A N 1
ATOM 635 C CA . LEU A 1 76 ? 18.424 -5.289 23.326 1.00 8.84 228 LEU A CA 1
ATOM 636 C C . LEU A 1 76 ? 17.659 -6.054 24.402 1.00 14.66 228 LEU A C 1
ATOM 637 O O . LEU A 1 76 ? 17.589 -7.281 24.353 1.00 18.51 228 LEU A O 1
ATOM 642 N N . GLN A 1 77 ? 17.069 -5.330 25.352 1.00 12.46 229 GLN A N 1
ATOM 643 C CA . GLN A 1 77 ? 16.337 -5.949 26.459 1.00 15.66 229 GLN A CA 1
ATOM 644 C C . GLN A 1 77 ? 14.830 -6.027 26.211 0.84 13.20 229 GLN A C 1
ATOM 645 O O . GLN A 1 77 ? 14.081 -6.566 27.031 0.65 13.01 229 GLN A O 1
ATOM 651 N N . SER A 1 78 ? 14.391 -5.515 25.068 1.00 12.64 230 SER A N 1
ATOM 652 C CA . SER A 1 78 ? 12.967 -5.276 24.841 1.00 9.07 230 SER A CA 1
ATOM 653 C C . SER A 1 78 ? 12.218 -6.432 24.180 0.80 8.87 230 SER A C 1
ATOM 654 O O . SER A 1 78 ? 12.809 -7.270 23.493 1.00 11.01 230 SER A O 1
ATOM 657 N N . LYS A 1 79 ? 10.903 -6.456 24.370 1.00 11.45 231 LYS A N 1
ATOM 658 C CA . LYS A 1 79 ? 10.071 -7.435 23.688 1.00 10.21 231 LYS A CA 1
ATOM 659 C C . LYS A 1 79 ? 10.063 -7.186 22.194 0.86 9.09 231 LYS A C 1
ATOM 660 O O . LYS A 1 79 ? 9.875 -8.108 21.405 0.89 9.25 231 LYS A O 1
ATOM 666 N N . GLU A 1 80 ? 10.264 -5.931 21.806 1.00 9.72 232 GLU A N 1
ATOM 667 C CA . GLU A 1 80 ? 10.320 -5.582 20.398 1.00 9.16 232 GLU A CA 1
ATOM 668 C C . GLU A 1 80 ? 11.521 -6.264 19.746 1.00 8.77 232 GLU A C 1
ATOM 669 O O . GLU A 1 80 ? 11.417 -6.799 18.642 1.00 9.03 232 GLU A O 1
ATOM 675 N N . CYS A 1 81 ? 12.648 -6.282 20.451 1.00 7.89 233 CYS A N 1
ATOM 676 C CA . CYS A 1 81 ? 13.822 -7.002 19.978 1.00 7.09 233 CYS A CA 1
ATOM 677 C C . CYS A 1 81 ? 13.542 -8.507 19.883 0.87 6.37 233 CYS A C 1
ATOM 678 O O . CYS A 1 81 ? 13.981 -9.163 18.932 1.00 8.21 233 CYS A O 1
ATOM 681 N N . ASP A 1 82 ? 12.818 -9.056 20.855 1.00 7.10 234 ASP A N 1
ATOM 682 C CA . ASP A 1 82 ? 12.449 -10.475 20.793 1.00 8.89 234 ASP A CA 1
ATOM 683 C C . ASP A 1 82 ? 11.663 -10.783 19.520 1.00 9.30 234 ASP A C 1
ATOM 684 O O . ASP A 1 82 ? 11.941 -11.769 18.831 1.00 8.57 234 ASP A O 1
ATOM 689 N N . PHE A 1 83 ? 10.685 -9.943 19.205 1.00 8.44 235 PHE A N 1
ATOM 690 C CA . PHE A 1 83 ? 9.920 -10.108 17.973 1.00 8.14 235 PHE A CA 1
ATOM 691 C C . PHE A 1 83 ? 10.809 -10.041 16.733 0.84 6.93 235 PHE A C 1
ATOM 692 O O . PHE A 1 83 ? 10.735 -10.896 15.850 1.00 7.83 235 PHE A O 1
ATOM 700 N N . GLN A 1 84 ? 11.650 -9.019 16.672 1.00 7.40 236 GLN A N 1
ATOM 701 C CA . GLN A 1 84 ? 12.499 -8.805 15.509 1.00 7.95 236 GLN A CA 1
ATOM 702 C C . GLN A 1 84 ? 13.551 -9.905 15.340 1.00 8.97 236 GLN A C 1
ATOM 703 O O . GLN A 1 84 ? 13.850 -10.332 14.219 1.00 7.50 236 GLN A O 1
ATOM 709 N N . THR A 1 85 ? 14.106 -10.366 16.455 1.00 7.09 237 THR A N 1
ATOM 710 C CA . THR A 1 85 ? 15.096 -11.432 16.417 1.00 8.86 237 THR A CA 1
ATOM 711 C C . THR A 1 85 ? 14.467 -12.728 15.916 1.00 9.24 237 THR A C 1
ATOM 712 O O . THR A 1 85 ? 15.055 -13.430 15.098 1.00 6.88 237 THR A O 1
ATOM 716 N N . LYS A 1 86 ? 13.269 -13.046 16.396 1.00 7.43 238 LYS A N 1
ATOM 717 C CA . LYS A 1 86 ? 12.569 -14.224 15.904 1.00 12.46 238 LYS A CA 1
ATOM 718 C C . LYS A 1 86 ? 12.265 -14.087 14.413 1.00 9.05 238 LYS A C 1
ATOM 719 O O . LYS A 1 86 ? 12.443 -15.036 13.657 1.00 9.81 238 LYS A O 1
ATOM 725 N N . PHE A 1 87 ? 11.825 -12.900 14.001 1.00 7.81 239 PHE A N 1
ATOM 726 C CA . PHE A 1 87 ? 11.575 -12.616 12.592 1.00 6.94 239 PHE A CA 1
ATOM 727 C C . PHE A 1 87 ? 12.836 -12.852 11.758 1.00 6.98 239 PHE A C 1
ATOM 728 O O . PHE A 1 87 ? 12.805 -13.547 10.731 1.00 8.30 239 PHE A O 1
ATOM 736 N N . ALA A 1 88 ? 13.953 -12.294 12.208 1.00 6.71 240 ALA A N 1
ATOM 737 C CA . ALA A 1 88 ? 15.202 -12.434 11.469 1.00 6.46 240 ALA A CA 1
ATOM 738 C C . ALA A 1 88 ? 15.635 -13.894 11.360 1.00 8.76 240 ALA A C 1
ATOM 739 O O . ALA A 1 88 ? 16.062 -14.339 10.299 1.00 9.90 240 ALA A O 1
ATOM 741 N N . LEU A 1 89 ? 15.496 -14.641 12.455 1.00 8.36 241 LEU A N 1
ATOM 742 C CA . LEU A 1 89 ? 15.868 -16.054 12.477 1.00 11.08 241 LEU A CA 1
ATOM 743 C C . LEU A 1 89 ? 14.946 -16.926 11.630 1.00 13.41 241 LEU A C 1
ATOM 744 O O . LEU A 1 89 ? 15.309 -18.049 11.282 1.00 13.78 241 LEU A O 1
ATOM 749 N N . SER A 1 90 ? 13.763 -16.415 11.295 1.00 8.90 242 SER A N 1
ATOM 750 C CA . SER A 1 90 ? 12.817 -17.152 10.455 1.00 9.00 242 SER A CA 1
ATOM 751 C C . SER A 1 90 ? 13.193 -17.103 8.973 1.00 10.53 242 SER A C 1
ATOM 752 O O . SER A 1 90 ? 12.672 -17.881 8.165 1.00 13.76 242 SER A O 1
ATOM 755 N N . LEU A 1 91 ? 14.098 -16.192 8.623 1.00 11.95 243 LEU A N 1
ATOM 756 C CA . LEU A 1 91 ? 14.409 -15.926 7.219 1.00 12.64 243 LEU A CA 1
ATOM 757 C C . LEU A 1 91 ? 15.353 -16.947 6.591 0.68 10.64 243 LEU A C 1
ATOM 758 O O . LEU A 1 91 ? 16.233 -17.505 7.253 0.99 15.94 243 LEU A O 1
ATOM 763 N N . SER A 1 92 ? 15.153 -17.175 5.300 1.00 13.41 244 SER A N 1
ATOM 764 C CA A SER A 1 92 ? 15.992 -18.096 4.543 0.51 12.97 244 SER A CA 1
ATOM 765 C CA B SER A 1 92 ? 15.984 -18.089 4.526 0.49 12.95 244 SER A CA 1
ATOM 766 C C . SER A 1 92 ? 17.318 -17.419 4.195 0.85 16.96 244 SER A C 1
ATOM 767 O O . SER A 1 92 ? 17.436 -16.197 4.292 1.00 18.63 244 SER A O 1
ATOM 772 N N . PRO A 1 93 ? 18.338 -18.214 3.814 1.00 14.33 245 PRO A N 1
ATOM 773 C CA . PRO A 1 93 ? 19.623 -17.603 3.454 0.70 16.92 245 PRO A CA 1
ATOM 774 C C . PRO A 1 93 ? 19.503 -16.567 2.337 0.69 14.41 245 PRO A C 1
ATOM 775 O O . PRO A 1 93 ? 18.838 -16.817 1.328 0.80 16.01 245 PRO A O 1
ATOM 779 N N . GLY A 1 94 ? 20.141 -15.415 2.525 1.00 17.65 246 GLY A N 1
ATOM 780 C CA . GLY A 1 94 ? 20.089 -14.341 1.549 0.93 19.71 246 GLY A CA 1
ATOM 781 C C . GLY A 1 94 ? 19.018 -13.308 1.846 0.86 15.61 246 GLY A C 1
ATOM 782 O O . GLY A 1 94 ? 19.110 -12.160 1.408 0.88 18.74 246 GLY A O 1
ATOM 783 N N . ALA A 1 95 ? 18.001 -13.711 2.600 1.00 14.15 247 ALA A N 1
ATOM 784 C CA . ALA A 1 95 ? 16.870 -12.835 2.895 0.82 12.61 247 ALA A CA 1
ATOM 785 C C . ALA A 1 95 ? 17.186 -11.780 3.949 0.92 12.95 247 ALA A C 1
ATOM 786 O O . ALA A 1 95 ? 16.547 -10.732 3.980 1.00 11.97 247 ALA A O 1
ATOM 788 N N . HIS A 1 96 ? 18.157 -12.051 4.818 1.00 13.36 248 HIS A N 1
ATOM 789 C CA . HIS A 1 96 ? 18.474 -11.118 5.895 1.00 12.23 248 HIS A CA 1
ATOM 790 C C . HIS A 1 96 ? 18.897 -9.737 5.387 1.00 14.29 248 HIS A C 1
ATOM 791 O O . HIS A 1 96 ? 18.377 -8.721 5.847 0.80 9.24 248 HIS A O 1
ATOM 798 N N . GLN A 1 97 ? 19.827 -9.690 4.440 1.00 17.13 249 GLN A N 1
ATOM 799 C CA . GLN A 1 97 ? 20.286 -8.401 3.926 1.00 13.32 249 GLN A CA 1
ATOM 800 C C . GLN A 1 97 ? 19.213 -7.725 3.079 0.78 15.53 249 GLN A C 1
ATOM 801 O O . GLN A 1 97 ? 19.173 -6.500 2.974 1.00 18.94 249 GLN A O 1
ATOM 807 N N . LYS A 1 98 ? 18.335 -8.527 2.485 1.00 14.74 250 LYS A N 1
ATOM 808 C CA . LYS A 1 98 ? 17.272 -7.983 1.642 1.00 16.16 250 LYS A CA 1
ATOM 809 C C . LYS A 1 98 ? 16.132 -7.376 2.454 0.78 11.35 250 LYS A C 1
ATOM 810 O O . LYS A 1 98 ? 15.398 -6.520 1.954 0.85 14.81 250 LYS A O 1
ATOM 816 N N . ARG A 1 99 ? 15.980 -7.806 3.702 1.00 9.50 251 ARG A N 1
ATOM 817 C CA . ARG A 1 99 ? 14.806 -7.399 4.475 1.00 8.82 251 ARG A CA 1
ATOM 818 C C . ARG A 1 99 ? 15.058 -6.640 5.777 1.00 10.88 251 ARG A C 1
ATOM 819 O O . ARG A 1 99 ? 14.113 -6.146 6.390 0.94 15.18 251 ARG A O 1
ATOM 827 N N . LEU A 1 100 ? 16.316 -6.535 6.195 1.00 7.64 252 LEU A N 1
ATOM 828 C CA . LEU A 1 100 ? 16.629 -5.856 7.451 1.00 7.56 252 LEU A CA 1
ATOM 829 C C . LEU A 1 100 ? 17.443 -4.586 7.237 1.00 8.70 252 LEU A C 1
ATOM 830 O O . LEU A 1 100 ? 18.442 -4.599 6.511 1.00 12.24 252 LEU A O 1
ATOM 835 N N A ILE A 1 101 ? 17.010 -3.498 7.870 0.83 7.41 253 ILE A N 1
ATOM 836 N N B ILE A 1 101 ? 17.002 -3.499 7.871 0.17 9.63 253 ILE A N 1
ATOM 837 C CA A ILE A 1 101 ? 17.747 -2.237 7.862 0.83 7.81 253 ILE A CA 1
ATOM 838 C CA B ILE A 1 101 ? 17.732 -2.233 7.877 0.17 8.02 253 ILE A CA 1
ATOM 839 C C A ILE A 1 101 ? 17.955 -1.760 9.292 0.83 6.33 253 ILE A C 1
ATOM 840 C C B ILE A 1 101 ? 17.948 -1.764 9.309 0.17 11.67 253 ILE A C 1
ATOM 841 O O A ILE A 1 101 ? 17.099 -1.064 9.844 0.83 6.39 253 ILE A O 1
ATOM 842 O O B ILE A 1 101 ? 17.100 -1.072 9.874 0.17 6.78 253 ILE A O 1
ATOM 851 N N . PRO A 1 102 ? 19.082 -2.143 9.909 1.00 6.25 254 PRO A N 1
ATOM 852 C CA . PRO A 1 102 ? 19.377 -1.691 11.275 1.00 6.53 254 PRO A CA 1
ATOM 853 C C . PRO A 1 102 ? 19.880 -0.254 11.274 1.00 6.17 254 PRO A C 1
ATOM 854 O O . PRO A 1 102 ? 20.604 0.161 10.358 1.00 8.26 254 PRO A O 1
ATOM 858 N N . ILE A 1 103 ? 19.480 0.502 12.291 1.00 5.85 255 ILE A N 1
ATOM 859 C CA . ILE A 1 103 ? 19.932 1.873 12.449 1.00 6.21 255 ILE A CA 1
ATOM 860 C C . ILE A 1 103 ? 20.502 2.055 13.850 1.00 7.74 255 ILE A C 1
ATOM 861 O O . ILE A 1 103 ? 19.883 1.645 14.833 1.00 8.96 255 ILE A O 1
ATOM 866 N N . LYS A 1 104 ? 21.689 2.651 13.935 1.00 6.63 256 LYS A N 1
ATOM 867 C CA . LYS A 1 104 ? 22.263 3.070 15.214 1.00 7.55 256 LYS A CA 1
ATOM 868 C C . LYS A 1 104 ? 22.192 4.597 15.277 1.00 7.15 256 LYS A C 1
ATOM 869 O O . LYS A 1 104 ? 22.520 5.264 14.291 0.84 7.70 256 LYS A O 1
ATOM 875 N N . TYR A 1 105 ? 21.786 5.160 16.416 1.00 6.86 257 TYR A N 1
ATOM 876 C CA . TYR A 1 105 ? 21.622 6.619 16.515 1.00 6.41 257 TYR A CA 1
ATOM 877 C C . TYR A 1 105 ? 22.306 7.288 17.712 1.00 7.31 257 TYR A C 1
ATOM 878 O O . TYR A 1 105 ? 22.380 8.519 17.784 1.00 7.33 257 TYR A O 1
ATOM 887 N N . LYS A 1 106 ? 22.815 6.484 18.634 1.00 7.16 258 LYS A N 1
ATOM 888 C CA . LYS A 1 106 ? 23.582 6.996 19.760 1.00 7.48 258 LYS A CA 1
ATOM 889 C C . LYS A 1 106 ? 24.548 5.909 20.218 0.71 4.30 258 LYS A C 1
ATOM 890 O O . LYS A 1 106 ? 24.457 4.765 19.769 1.00 8.50 258 LYS A O 1
ATOM 896 N N . ALA A 1 107 ? 25.477 6.273 21.097 1.00 8.32 259 ALA A N 1
ATOM 897 C CA . ALA A 1 107 ? 26.503 5.344 21.565 1.00 8.28 259 ALA A CA 1
ATOM 898 C C . ALA A 1 107 ? 25.885 4.124 22.231 0.74 7.26 259 ALA A C 1
ATOM 899 O O . ALA A 1 107 ? 24.807 4.207 22.830 1.00 8.83 259 ALA A O 1
ATOM 901 N N . MET A 1 108 ? 26.575 2.994 22.120 1.00 9.42 260 MET A N 1
ATOM 902 C CA . MET A 1 108 ? 26.139 1.760 22.771 1.00 8.72 260 MET A CA 1
ATOM 903 C C . MET A 1 108 ? 27.290 1.166 23.562 1.00 9.39 260 MET A C 1
ATOM 904 O O . MET A 1 108 ? 28.429 1.171 23.096 0.83 10.93 260 MET A O 1
ATOM 909 N N . LYS A 1 109 ? 26.997 0.662 24.757 1.00 10.34 261 LYS A N 1
ATOM 910 C CA . LYS A 1 109 ? 27.999 -0.052 25.538 1.00 11.48 261 LYS A CA 1
ATOM 911 C C . LYS A 1 109 ? 27.955 -1.540 25.210 0.79 9.70 261 LYS A C 1
ATOM 912 O O . LYS A 1 109 ? 28.918 -2.271 25.455 0.98 15.41 261 LYS A O 1
ATOM 918 N N . LYS A 1 110 ? 26.835 -1.980 24.642 1.00 9.77 262 LYS A N 1
ATOM 919 C CA A LYS A 1 110 ? 26.643 -3.379 24.287 0.52 16.90 262 LYS A CA 1
ATOM 920 C CA B LYS A 1 110 ? 26.656 -3.384 24.289 0.48 8.83 262 LYS A CA 1
ATOM 921 C C . LYS A 1 110 ? 26.974 -3.634 22.825 0.77 8.92 262 LYS A C 1
ATOM 922 O O . LYS A 1 110 ? 26.924 -2.723 21.997 0.81 11.02 262 LYS A O 1
ATOM 933 N N . GLU A 1 111 ? 27.286 -4.885 22.511 1.00 14.77 263 GLU A N 1
ATOM 934 C CA . GLU A 1 111 ? 27.552 -5.279 21.139 1.00 17.52 263 GLU A CA 1
ATOM 935 C C . GLU A 1 111 ? 26.248 -5.304 20.338 1.00 13.79 263 GLU A C 1
ATOM 936 O O . GLU A 1 111 ? 25.167 -5.550 20.886 1.00 14.26 263 GLU A O 1
ATOM 942 N N . PHE A 1 112 ? 26.349 -5.028 19.041 1.00 19.89 264 PHE A N 1
ATOM 943 C CA . PHE A 1 112 ? 25.198 -5.110 18.153 1.00 15.15 264 PHE A CA 1
ATOM 944 C C . PHE A 1 112 ? 24.639 -6.532 18.172 1.00 15.43 264 PHE A C 1
ATOM 945 O O . PHE A 1 112 ? 25.398 -7.480 18.365 1.00 15.96 264 PHE A O 1
ATOM 953 N N . PRO A 1 113 ? 23.311 -6.681 17.993 1.00 14.30 265 PRO A N 1
ATOM 954 C CA . PRO A 1 113 ? 22.644 -7.994 18.000 1.00 17.15 265 PRO A CA 1
ATOM 955 C C . PRO A 1 113 ? 23.343 -9.008 17.093 1.00 19.39 265 PRO A C 1
ATOM 956 O O . PRO A 1 113 ? 23.732 -8.656 15.979 1.00 13.74 265 PRO A O 1
ATOM 960 N N . SER A 1 114 ? 23.499 -10.234 17.588 1.00 11.39 266 SER A N 1
ATOM 961 C CA A SER A 1 114 ? 24.183 -11.297 16.859 0.41 11.10 266 SER A CA 1
ATOM 962 C CA B SER A 1 114 ? 24.181 -11.306 16.861 0.59 9.39 266 SER A CA 1
ATOM 963 C C . SER A 1 114 ? 23.681 -11.458 15.427 1.00 11.56 266 SER A C 1
ATOM 964 O O . SER A 1 114 ? 24.476 -11.546 14.489 1.00 10.60 266 SER A O 1
ATOM 969 N N . ILE A 1 115 ? 22.365 -11.487 15.257 1.00 11.23 267 ILE A N 1
ATOM 970 C CA . ILE A 1 115 ? 21.778 -11.756 13.948 1.00 12.45 267 ILE A CA 1
ATOM 971 C C . ILE A 1 115 ? 22.023 -10.629 12.928 1.00 10.18 267 ILE A C 1
ATOM 972 O O . ILE A 1 115 ? 21.828 -10.813 11.730 1.00 16.04 267 ILE A O 1
ATOM 977 N N . LEU A 1 116 ? 22.485 -9.475 13.399 1.00 9.75 268 LEU A N 1
ATOM 978 C CA . LEU A 1 116 ? 22.736 -8.353 12.503 0.77 9.66 268 LEU A CA 1
ATOM 979 C C . LEU A 1 116 ? 24.224 -8.196 12.155 0.74 9.81 268 LEU A C 1
ATOM 980 O O . LEU A 1 116 ? 24.621 -7.177 11.591 1.00 18.28 268 LEU A O 1
ATOM 985 N N . ARG A 1 117 ? 25.034 -9.207 12.472 0.69 11.21 269 ARG A N 1
ATOM 986 C CA . ARG A 1 117 ? 26.494 -9.100 12.346 0.75 14.78 269 ARG A CA 1
ATOM 987 C C . ARG A 1 117 ? 27.014 -8.877 10.919 1.00 17.12 269 ARG A C 1
ATOM 988 O O . ARG A 1 117 ? 28.053 -8.238 10.723 0.75 16.98 269 ARG A O 1
ATOM 996 N N . PHE A 1 118 ? 26.308 -9.410 9.925 0.76 13.87 270 PHE A N 1
ATOM 997 C CA . PHE A 1 118 ? 26.747 -9.260 8.536 0.65 13.14 270 PHE A CA 1
ATOM 998 C C . PHE A 1 118 ? 25.868 -8.279 7.772 1.00 14.77 270 PHE A C 1
ATOM 999 O O . PHE A 1 118 ? 25.999 -8.144 6.555 0.55 15.28 270 PHE A O 1
ATOM 1007 N N . ILE A 1 119 ? 24.978 -7.595 8.486 0.74 11.09 271 ILE A N 1
ATOM 1008 C CA . ILE A 1 119 ? 24.029 -6.687 7.853 1.00 12.55 271 ILE A CA 1
ATOM 1009 C C . ILE A 1 119 ? 24.550 -5.248 7.856 0.74 11.65 271 ILE A C 1
ATOM 1010 O O . ILE A 1 119 ? 25.053 -4.761 8.873 1.00 15.68 271 ILE A O 1
ATOM 1015 N N . THR A 1 120 ? 24.419 -4.573 6.716 1.00 12.64 272 THR A N 1
ATOM 1016 C CA . THR A 1 120 ? 24.797 -3.167 6.597 1.00 13.84 272 THR A CA 1
ATOM 1017 C C . THR A 1 120 ? 23.984 -2.296 7.554 0.86 13.36 272 THR A C 1
ATOM 1018 O O . THR A 1 120 ? 22.753 -2.345 7.549 0.84 12.73 272 THR A O 1
ATOM 1022 N N . VAL A 1 121 ? 24.677 -1.504 8.369 1.00 14.12 273 VAL A N 1
ATOM 1023 C CA . VAL A 1 121 ? 24.020 -0.613 9.326 1.00 14.01 273 VAL A CA 1
ATOM 1024 C C . VAL A 1 121 ? 23.929 0.805 8.776 1.00 14.83 273 VAL A C 1
ATOM 1025 O O . VAL A 1 121 ? 24.873 1.295 8.149 0.90 17.57 273 VAL A O 1
ATOM 1029 N N . CYS A 1 122 ? 22.796 1.462 9.004 1.00 12.32 274 CYS A N 1
ATOM 1030 C CA . CYS A 1 122 ? 22.704 2.900 8.771 1.00 12.14 274 CYS A CA 1
ATOM 1031 C C . CYS A 1 122 ? 23.116 3.598 10.053 1.00 10.86 274 CYS A C 1
ATOM 1032 O O . CYS A 1 122 ? 22.381 3.564 11.043 0.77 7.85 274 CYS A O 1
ATOM 1035 N N . ASP A 1 123 ? 24.291 4.223 10.038 0.73 6.38 275 ASP A N 1
ATOM 1036 C CA . ASP A 1 123 ? 24.868 4.794 11.247 0.82 6.96 275 ASP A CA 1
ATOM 1037 C C . ASP A 1 123 ? 24.607 6.293 11.318 1.00 9.08 275 ASP A C 1
ATOM 1038 O O . ASP A 1 123 ? 25.330 7.104 10.729 1.00 10.14 275 ASP A O 1
ATOM 1043 N N . TYR A 1 124 ? 23.564 6.649 12.057 1.00 7.21 276 TYR A N 1
ATOM 1044 C CA . TYR A 1 124 ? 23.163 8.034 12.233 1.00 6.53 276 TYR A CA 1
ATOM 1045 C C . TYR A 1 124 ? 24.181 8.806 13.072 1.00 10.03 276 TYR A C 1
ATOM 1046 O O . TYR A 1 124 ? 24.182 10.035 13.071 1.00 9.84 276 TYR A O 1
ATOM 1055 N N . THR A 1 125 ? 25.060 8.097 13.777 1.00 8.64 277 THR A N 1
ATOM 1056 C CA . THR A 1 125 ? 26.049 8.781 14.613 1.00 10.79 277 THR A CA 1
ATOM 1057 C C . THR A 1 125 ? 27.277 9.270 13.854 0.75 6.87 277 THR A C 1
ATOM 1058 O O . THR A 1 125 ? 28.084 10.015 14.402 1.00 12.22 277 THR A O 1
ATOM 1062 N N . ASN A 1 126 ? 27.419 8.846 12.603 1.00 8.91 278 ASN A N 1
ATOM 1063 C CA . ASN A 1 126 ? 28.586 9.221 11.807 1.00 9.38 278 ASN A CA 1
ATOM 1064 C C . ASN A 1 126 ? 28.343 10.525 11.054 1.00 8.67 278 ASN A C 1
ATOM 1065 O O . ASN A 1 126 ? 27.553 10.558 10.113 0.79 6.31 278 ASN A O 1
ATOM 1070 N N . PRO A 1 127 ? 29.036 11.608 11.450 1.00 8.95 279 PRO A N 1
ATOM 1071 C CA . PRO A 1 127 ? 28.812 12.881 10.756 0.87 7.31 279 PRO A CA 1
ATOM 1072 C C . PRO A 1 127 ? 29.229 12.821 9.289 0.74 7.91 279 PRO A C 1
ATOM 1073 O O . PRO A 1 127 ? 28.694 13.581 8.476 1.00 10.13 279 PRO A O 1
ATOM 1084 N N . THR A 1 129 ? 28.504 10.766 7.036 1.00 9.08 281 THR A N 1
ATOM 1085 C CA . THR A 1 129 ? 27.429 10.307 6.162 1.00 11.32 281 THR A CA 1
ATOM 1086 C C . THR A 1 129 ? 26.107 11.004 6.467 1.00 10.87 281 THR A C 1
ATOM 1087 O O . THR A 1 129 ? 25.054 10.584 5.989 1.00 9.07 281 THR A O 1
ATOM 1091 N N . LYS A 1 130 ? 26.164 12.079 7.248 1.00 7.11 282 LYS A N 1
ATOM 1092 C CA . LYS A 1 130 ? 24.937 12.705 7.748 1.00 8.82 282 LYS A CA 1
ATOM 1093 C C . LYS A 1 130 ? 24.146 13.548 6.736 1.00 7.60 282 LYS A C 1
ATOM 1094 O O . LYS A 1 130 ? 22.917 13.520 6.752 0.81 5.18 282 LYS A O 1
ATOM 1100 N N . SER A 1 131 ? 24.829 14.274 5.854 1.00 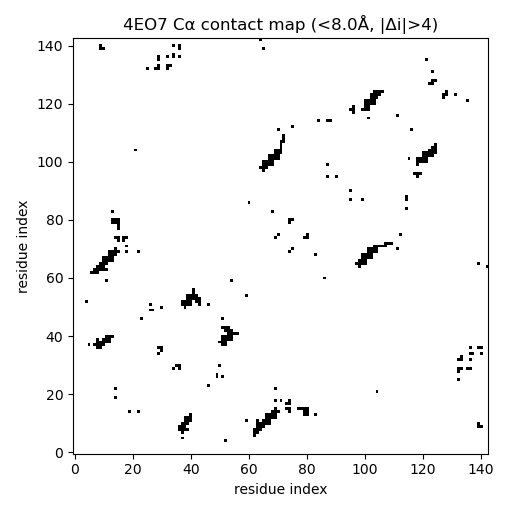7.52 283 SER A N 1
ATOM 1101 C CA A SER A 1 131 ? 24.138 15.193 4.941 0.81 7.44 283 SER A CA 1
ATOM 1102 C CA B SER A 1 131 ? 24.158 15.191 4.931 0.19 7.45 283 SER A CA 1
ATOM 1103 C C . SER A 1 131 ? 23.053 14.515 4.111 1.00 10.26 283 SER A C 1
ATOM 1104 O O . SER A 1 131 ? 21.958 15.060 3.940 1.00 10.39 283 SER A O 1
ATOM 1109 N N . TRP A 1 132 ? 23.343 13.324 3.610 1.00 7.43 284 TRP A N 1
ATOM 1110 C CA . TRP A 1 132 ? 22.389 12.588 2.782 1.00 8.13 284 TRP A CA 1
ATOM 1111 C C . TRP A 1 132 ? 21.751 11.386 3.486 1.00 8.37 284 TRP A C 1
ATOM 1112 O O . TRP A 1 132 ? 21.119 10.556 2.832 1.00 8.56 284 TRP A O 1
ATOM 1123 N N . PHE A 1 133 ? 21.904 11.300 4.804 1.00 6.36 285 PHE A N 1
ATOM 1124 C CA . PHE A 1 133 ? 21.426 10.150 5.568 1.00 5.47 285 PHE A CA 1
ATOM 1125 C C . PHE A 1 133 ? 19.957 9.819 5.314 0.76 4.26 285 PHE A C 1
ATOM 1126 O O . PHE A 1 133 ? 19.625 8.684 4.963 1.00 7.65 285 PHE A O 1
ATOM 1134 N N . TRP A 1 134 ? 19.073 10.793 5.473 1.00 7.01 286 TRP A N 1
ATOM 1135 C CA . TRP A 1 134 ? 17.647 10.509 5.327 1.00 6.87 286 TRP A CA 1
ATOM 1136 C C . TRP A 1 134 ? 17.242 10.241 3.881 1.00 7.26 286 TRP A C 1
ATOM 1137 O O . TRP A 1 134 ? 16.418 9.364 3.610 1.00 7.72 286 TRP A O 1
ATOM 1148 N N . THR A 1 135 ? 17.815 11.000 2.951 1.00 7.89 287 THR A N 1
ATOM 1149 C CA . THR A 1 135 ? 17.550 10.795 1.531 1.00 8.30 287 THR A CA 1
ATOM 1150 C C . THR A 1 135 ? 17.955 9.382 1.099 0.87 7.58 287 THR A C 1
ATOM 1151 O O . THR A 1 135 ? 17.208 8.691 0.397 1.00 8.45 287 THR A O 1
ATOM 1155 N N . ARG A 1 136 ? 19.131 8.944 1.538 1.00 7.94 288 ARG A N 1
ATOM 1156 C CA . ARG A 1 136 ? 19.622 7.616 1.174 1.00 8.37 288 ARG A CA 1
ATOM 1157 C C . ARG A 1 136 ? 18.797 6.504 1.821 1.00 7.77 288 ARG A C 1
ATOM 1158 O O . ARG A 1 136 ? 18.516 5.485 1.177 1.00 8.38 288 ARG A O 1
ATOM 1166 N N . LEU A 1 137 ? 18.388 6.702 3.072 1.00 7.70 289 LEU A N 1
ATOM 1167 C CA . LEU A 1 137 ? 17.515 5.730 3.726 1.00 7.07 289 LEU A CA 1
ATOM 1168 C C . LEU A 1 137 ? 16.180 5.633 2.994 1.00 8.86 289 LEU A C 1
ATOM 1169 O O . LEU A 1 137 ? 15.687 4.532 2.753 1.00 6.95 289 LEU A O 1
ATOM 1174 N N . ALA A 1 138 ? 15.612 6.778 2.623 1.00 8.28 290 ALA A N 1
ATOM 1175 C CA . ALA A 1 138 ? 14.341 6.791 1.907 1.00 8.35 290 ALA A CA 1
ATOM 1176 C C . ALA A 1 138 ? 14.456 6.059 0.572 1.00 9.71 290 ALA A C 1
ATOM 1177 O O . ALA A 1 138 ? 13.575 5.262 0.220 1.00 9.06 290 ALA A O 1
ATOM 1179 N N . LYS A 1 139 ? 15.530 6.316 -0.173 1.00 8.09 291 LYS A N 1
ATOM 1180 C CA . LYS A 1 139 ? 15.745 5.615 -1.440 1.00 9.35 291 LYS A CA 1
ATOM 1181 C C . LYS A 1 139 ? 15.844 4.108 -1.217 1.00 11.43 291 LYS A C 1
ATOM 1182 O O . LYS A 1 139 ? 15.224 3.328 -1.944 1.00 11.60 291 LYS A O 1
ATOM 1188 N N . ALA A 1 140 ? 16.617 3.706 -0.211 1.00 9.77 292 ALA A N 1
ATOM 1189 C CA . ALA A 1 140 ? 16.758 2.291 0.138 1.00 9.44 292 ALA A CA 1
ATOM 1190 C C . ALA A 1 140 ? 15.402 1.648 0.430 0.89 7.62 292 ALA A C 1
ATOM 1191 O O . ALA A 1 140 ? 15.113 0.547 -0.050 0.89 8.92 292 ALA A O 1
ATOM 1193 N N . LEU A 1 141 ? 14.575 2.336 1.213 1.00 8.00 293 LEU A N 1
ATOM 1194 C CA . LEU A 1 141 ? 13.268 1.807 1.588 1.00 7.72 293 LEU A CA 1
ATOM 1195 C C . LEU A 1 141 ? 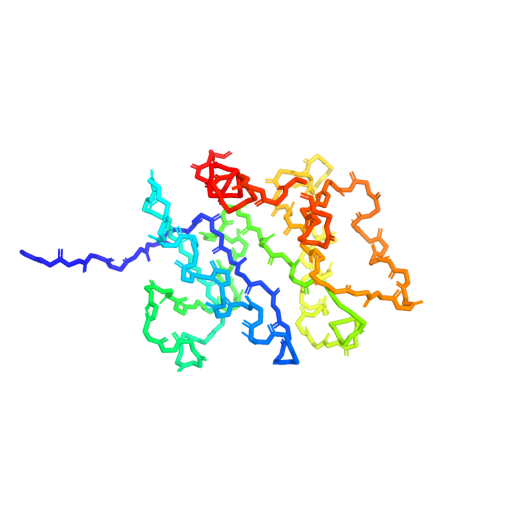12.297 1.749 0.413 0.95 7.94 293 LEU A C 1
ATOM 1196 O O . LEU A 1 141 ? 11.383 0.925 0.397 0.90 9.55 293 LEU A O 1
ATOM 1201 N N . SER A 1 142 ? 12.507 2.608 -0.580 1.00 9.45 294 SER A N 1
ATOM 1202 C CA . SER A 1 142 ? 11.598 2.689 -1.720 1.00 9.13 294 SER A CA 1
ATOM 1203 C C . SER A 1 142 ? 11.803 1.564 -2.736 0.75 10.18 294 SER A C 1
ATOM 1204 O O . SER A 1 142 ? 10.929 1.303 -3.570 1.00 13.75 294 SER A O 1
ATOM 1207 N N . LEU A 1 143 ? 12.957 0.902 -2.661 1.00 10.26 295 LEU A N 1
ATOM 1208 C CA A LEU A 1 143 ? 13.322 -0.132 -3.626 0.16 15.25 295 LEU A CA 1
ATOM 1209 C CA B LEU A 1 143 ? 13.321 -0.132 -3.626 0.84 13.53 295 LEU A CA 1
ATOM 1210 C C . LEU A 1 143 ? 12.586 -1.444 -3.371 0.76 13.01 295 LEU A C 1
ATOM 1211 O O . LEU A 1 143 ? 12.203 -1.737 -2.241 1.00 13.81 295 LEU A O 1
ATOM 1216 N N . PRO A 1 144 ? 12.379 -2.241 -4.433 1.00 14.71 296 PRO A N 1
ATOM 1217 C CA . PRO A 1 144 ? 11.742 -3.552 -4.273 1.00 15.98 296 PRO A CA 1
ATOM 1218 C C . PRO A 1 144 ? 12.591 -4.438 -3.376 0.18 14.92 296 PRO A C 1
ATOM 1219 O O . PRO A 1 144 ? 13.814 -4.299 -3.364 1.00 22.36 296 PRO A O 1
#

CATH classification: 3.40.50.10140

Organism: Homo sapiens (NCBI:txid9606)

=== Feature glossary ===
Feature key, reading from the visual/contextual features back to the raw sequence:

Rendered structure images. Structure images are PyMOL renders from six orthogonal camera directions. Cartoon representation draws helices as coils and strands as arrows; sticks shows the backbone as bonds; surface shows the solvent-excluded envelope. Rainbow coloring maps sequence position to hue (blue→red, N→C); chain coloring assigns a distinct color per polypeptide.

Contact-map, Ramachandran, and PAE plots. Three diagnostic plots accompany the record. The Cα contact map visualizes the tertiary structure as a 2D adjacency matrix (8 Å cutoff, sequence-local contacts suppressed). The Ramachandran plot shows the distribution of backbone (φ, ψ) torsions, with points in the α and β basins reflecting secondary structure content. The PAE plot shows AlphaFold's inter-residue confidence as a color matrix.

InterPro / GO / CATH / organism. The annotation block draws on four external resources. InterPro: which protein families and domains the sequence belongs to. GO: standardized terms for what the protein does, what process it participates in, and where in the cell it acts. CATH: which structural fold it has in the CATH hierarchy. Organism: the species of origin.

Nearest PDB structures. Structural nearest neighbors (via Foldseek easy-search vs the PDB). Reported per hit: target PDB id, E-value, and alignment TM-score. A TM-score above ~0.5 is the conventional threshold for 'same fold'.

Predicted aligned error. Predicted aligned error is AlphaFold's pairw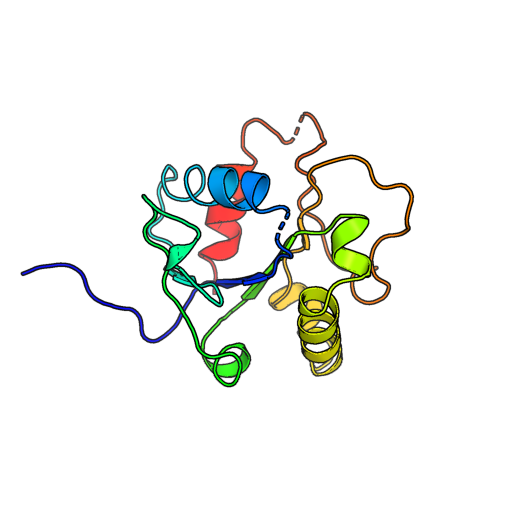ise confidence. Unlike pLDDT (per-residue), PAE is per-residue-pair and captures whether two parts of the structure are correctly placed relative to each other. Units are ångströms of expected positional error.

Solvent-accessible surface area. SASA measures how much of the protein is reachable by solvent. It is computed by rolling 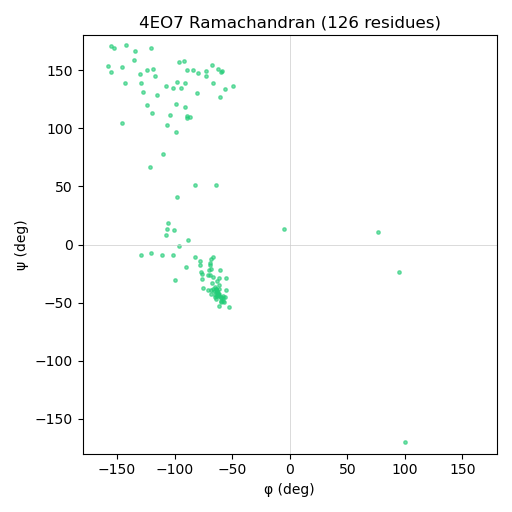a water-sized probe over the atomic surface and summing the exposed area (Å²). Per-residue SASA distinguishes core (buried, low SASA) from surface (exposed, high SASA) residues; total SASA is a whole-molecule size measure.

B-factor. Crystallographic B-factors measure how much each atom's electron density is smeared out, in Å². They rise in mobile loops and surface residues and fall in the buried interior. In AlphaFold models this column is repurposed to hold pLDDT instead.

pLDDT. For AlphaFold models, the B-factor field carries pLDDT — the model's own estimate of local accuracy on a 0–100 scale. Regions with pLDDT<50 should be treated as essentially unmodeled; they often correspond to intrinsically disordered segments.

Backbone torsions (φ/ψ). φ (phi) and ψ (psi) are the two rotatable backbone dihedrals per residue: φ is the C(i-1)–N–Cα–C torsion, ψ is the N–Cα–C–N(i+1) torsion, both in degrees on (−180°, 180°]. α-helical residues cluster near (−60°, −45°); β-strand residues near (−120°, +130°). A Ramachandran plot is simply a scatter of (φ, ψ) for every residue.

Radius of gyration, Cα contacts, bounding box. Radius of gyration (Rg) is the root-mean-square distance of Cα atoms from their centroid — a single number for overall size and compactness. A globular domain of N residues has Rg ≈ 2.2·N^0.38 Å; an extended or disordered chain has a much larger Rg. The Cα contact count is the number of residue pairs whose Cα atoms are within 8 Å and are more than four positions apart in sequence — a standard proxy for tertiary packing density. The bounding box is the smallest axis-aligned box enclosing all Cα atoms.

Secondary structure (3-state, P-SEA). Three-state secondary structure (P-SEA) collapses the eight DSSP classes into helix (a), strand (b), and coil (c). P-SEA assigns these from Cα geometry alone — distances and angles — without requiring backbone oxygens, so it works on any Cα trace.

Secondary structure (8-state, DSSP). Secondary structure is the local, repeating backbone conformation. DSSP classifies it into eight states by reading the hydrogen-bond network: three helix types (H, G, I), two β types (E, B), two non-regular types (T, S), and unstructured coil (-).

Foldseek 3Di. The Foldseek 3Di string encodes local tertiary geometry as a 20-letter alphabet — one character per residue — derived from the relative positions of nearby Cα atoms. Unlike the amino-acid sequence, 3Di is a direct function of the 3D structure, so two proteins with the same fold have similar 3Di strings even at low sequence identity.

mmCIF coordinates. Structure coordinates are given as an mmCIF _atom_site loop: one row per atom with element, residue name, chain id, sequence number, and x/y/z position in Å. Only the four main-chain atoms per residue are included here; side chains are omitted to keep the record compact.

Sequence. This is the polypeptide sequence — one letter per residue, N-terminus first. Length ranges from a few dozen residues for small domains to over a thousand for large multi-domain proteins.